Protein AF-A0A7W0SC47-F1 (afdb_monomer_lite)

Radius of gyration: 26.57 Å; chains: 1; bounding box: 47×57×61 Å

Secondary structure (DSSP, 8-state):
-HHHHHHHHHH-SSS---HHHHHHHHHHHHT---S-HHHHHHHHHTS-TT-HHHHHHHHHHHHHHTS-TTSGGGTTPPTTSHHHHHHHHHHTT--HHHHHHHHHHSPPP----------TT----SS-HHHHHHT-HHHHHHHHHHHHTS---HHHHHHHHHHT-

Structure (mmCIF, N/CA/C/O backbone):
data_AF-A0A7W0SC47-F1
#
_entry.id   AF-A0A7W0SC47-F1
#
loop_
_atom_site.group_PDB
_atom_site.id
_atom_site.type_symbol
_atom_site.label_atom_id
_atom_site.label_alt_id
_atom_site.label_comp_id
_atom_site.label_asym_id
_atom_site.label_entity_id
_atom_site.label_seq_id
_atom_site.pdbx_PDB_ins_code
_atom_site.Cartn_x
_atom_site.Cartn_y
_atom_site.Cartn_z
_atom_site.occupancy
_atom_site.B_iso_or_equiv
_atom_site.auth_seq_id
_atom_site.auth_comp_id
_atom_site.auth_asym_id
_atom_site.auth_atom_id
_atom_site.pdbx_PDB_model_num
ATOM 1 N N . MET A 1 1 ? 13.578 9.791 -12.454 1.00 78.75 1 MET A N 1
ATOM 2 C CA . MET A 1 1 ? 13.278 8.414 -11.993 1.00 78.75 1 MET A CA 1
ATOM 3 C C . MET A 1 1 ? 12.062 8.404 -11.084 1.00 78.75 1 MET A C 1
ATOM 5 O O . MET A 1 1 ? 11.110 7.719 -11.421 1.00 78.75 1 MET A O 1
ATOM 9 N N . GLU A 1 2 ? 12.051 9.209 -10.016 1.00 87.19 2 GLU A N 1
ATOM 10 C CA . GLU A 1 2 ? 10.868 9.412 -9.161 1.00 87.19 2 GLU A CA 1
ATOM 11 C C . GLU A 1 2 ? 9.600 9.745 -9.969 1.00 87.19 2 GLU A C 1
ATOM 13 O O . GLU A 1 2 ? 8.575 9.094 -9.791 1.00 87.19 2 GLU A O 1
ATOM 18 N N . ASP A 1 3 ? 9.692 10.652 -10.948 1.00 91.62 3 ASP A N 1
ATOM 19 C CA . ASP A 1 3 ? 8.555 11.001 -11.815 1.00 91.62 3 ASP A CA 1
ATOM 20 C C . ASP A 1 3 ? 7.974 9.792 -12.567 1.00 91.62 3 ASP A C 1
ATOM 22 O O . ASP A 1 3 ? 6.759 9.664 -12.694 1.00 91.62 3 ASP A O 1
ATOM 26 N N . HIS A 1 4 ? 8.818 8.861 -13.024 1.00 92.06 4 HIS A N 1
ATOM 27 C CA . HIS A 1 4 ? 8.373 7.648 -13.724 1.00 92.06 4 HIS A CA 1
ATOM 28 C C . HIS A 1 4 ? 7.652 6.690 -12.777 1.00 92.06 4 HIS A C 1
ATOM 30 O O . HIS A 1 4 ? 6.657 6.086 -13.169 1.00 92.06 4 HIS A O 1
ATOM 36 N N . LEU A 1 5 ? 8.107 6.594 -11.522 1.00 91.56 5 LEU A N 1
ATOM 37 C CA . LEU A 1 5 ? 7.431 5.828 -10.470 1.00 91.56 5 LEU A CA 1
ATOM 38 C C . LEU A 1 5 ? 6.051 6.422 -10.167 1.00 91.56 5 LEU A C 1
ATOM 40 O O . LEU A 1 5 ? 5.052 5.703 -10.148 1.00 91.56 5 LEU A O 1
ATOM 44 N N . LEU A 1 6 ? 5.988 7.741 -9.971 1.00 94.00 6 LEU A N 1
ATOM 45 C CA . LEU A 1 6 ? 4.746 8.450 -9.674 1.00 94.00 6 LEU A CA 1
ATOM 46 C C . LEU A 1 6 ? 3.753 8.366 -10.833 1.00 94.00 6 LEU A C 1
ATOM 48 O O . LEU A 1 6 ? 2.571 8.114 -10.598 1.00 94.00 6 LEU A O 1
ATOM 52 N N . ASN A 1 7 ? 4.217 8.521 -12.073 1.00 94.06 7 ASN A N 1
ATOM 53 C CA . ASN A 1 7 ? 3.382 8.396 -13.265 1.00 94.06 7 ASN A CA 1
ATOM 54 C C . ASN A 1 7 ? 2.871 6.965 -13.448 1.00 94.06 7 ASN A C 1
ATOM 56 O O . ASN A 1 7 ? 1.679 6.776 -13.694 1.00 94.06 7 ASN A O 1
ATOM 60 N N . ALA A 1 8 ? 3.737 5.963 -13.258 1.00 94.12 8 ALA A N 1
ATOM 61 C CA . ALA A 1 8 ? 3.355 4.557 -13.320 1.00 94.12 8 ALA A CA 1
ATOM 62 C C . ALA A 1 8 ? 2.245 4.231 -12.325 1.00 94.12 8 ALA A C 1
ATOM 64 O O . ALA A 1 8 ? 1.221 3.679 -12.719 1.00 94.12 8 ALA A O 1
ATOM 65 N N . LEU A 1 9 ? 2.413 4.621 -11.060 1.00 93.44 9 LEU A N 1
ATOM 66 C CA . LEU A 1 9 ? 1.409 4.396 -10.023 1.00 93.44 9 LEU A CA 1
ATOM 67 C C . LEU A 1 9 ? 0.125 5.189 -10.296 1.00 93.44 9 LEU A C 1
ATOM 69 O O . LEU A 1 9 ? -0.959 4.614 -10.279 1.00 93.44 9 LEU A O 1
ATOM 73 N N . SER A 1 10 ? 0.236 6.474 -10.646 1.00 93.62 10 SER A N 1
ATOM 74 C CA . SER A 1 10 ? -0.924 7.330 -10.948 1.00 93.62 10 SER A CA 1
ATOM 75 C C . SER A 1 10 ? -1.752 6.806 -12.126 1.00 93.62 10 SER A C 1
ATOM 77 O O . SER A 1 10 ? -2.973 6.964 -12.147 1.00 93.62 10 SER A O 1
ATOM 79 N N . GLY A 1 11 ? -1.109 6.143 -13.093 1.00 91.75 11 GLY A N 1
ATOM 80 C CA . GLY A 1 11 ? -1.777 5.481 -14.211 1.00 91.75 11 GLY A CA 1
ATOM 81 C C . GLY A 1 11 ? -2.616 4.261 -13.805 1.00 91.75 11 GLY A C 1
ATOM 82 O O . GLY A 1 11 ? -3.569 3.914 -14.507 1.00 91.75 11 GLY A O 1
ATOM 83 N N . MET A 1 12 ? -2.339 3.632 -12.656 1.00 93.56 12 MET A N 1
ATOM 84 C CA . MET A 1 12 ? -3.039 2.433 -12.171 1.00 93.56 12 MET A CA 1
ATOM 85 C C . MET A 1 12 ? -4.366 2.774 -11.478 1.00 93.56 12 MET A C 1
ATOM 87 O O . MET A 1 12 ? -4.608 2.494 -10.300 1.00 93.56 12 MET A O 1
ATOM 91 N N . THR A 1 13 ? -5.277 3.394 -12.221 1.00 89.81 13 THR A N 1
ATOM 92 C CA . THR A 1 13 ? -6.585 3.828 -11.703 1.00 89.81 13 THR A CA 1
ATOM 93 C C . THR A 1 13 ? -7.559 2.677 -11.449 1.00 89.81 13 THR A C 1
ATOM 95 O O . THR A 1 13 ? -8.444 2.838 -10.613 1.00 89.81 13 THR A O 1
ATOM 98 N N . GLY A 1 14 ? -7.364 1.526 -12.099 1.00 91.06 14 GLY A N 1
ATOM 99 C CA . GLY A 1 14 ? -8.162 0.310 -11.923 1.00 91.06 14 GLY A CA 1
ATOM 100 C C . GLY A 1 14 ? -7.422 -0.783 -11.149 1.00 91.06 14 GLY A C 1
ATOM 101 O O . GLY A 1 14 ? -6.957 -0.563 -10.028 1.00 91.06 14 GLY A O 1
ATOM 102 N N . ALA A 1 15 ? -7.330 -1.968 -11.757 1.00 94.56 15 ALA A N 1
ATOM 103 C CA . ALA A 1 15 ? -6.652 -3.136 -11.196 1.00 94.56 15 ALA A CA 1
ATOM 104 C C . ALA A 1 15 ? -5.128 -2.925 -11.059 1.00 94.56 15 ALA A C 1
ATOM 106 O O . ALA A 1 15 ? -4.562 -2.114 -11.797 1.00 94.56 15 ALA A O 1
ATOM 107 N N . PRO A 1 16 ? -4.452 -3.676 -10.169 1.00 96.75 16 PRO A N 1
ATOM 108 C CA . PRO A 1 16 ? -2.996 -3.736 -10.163 1.00 96.75 16 PRO A CA 1
ATOM 109 C C . PRO A 1 16 ? -2.479 -4.276 -11.502 1.00 96.75 16 PRO A C 1
ATOM 111 O O . PRO A 1 16 ? -3.049 -5.211 -12.070 1.00 96.75 16 PRO A O 1
ATOM 114 N N . THR A 1 17 ? -1.388 -3.697 -11.993 1.00 96.19 17 THR A N 1
ATOM 115 C CA . THR A 1 17 ? -0.720 -4.108 -13.236 1.00 96.19 17 THR A CA 1
ATOM 116 C C . THR A 1 17 ? 0.782 -4.255 -13.008 1.00 96.19 17 THR A C 1
ATOM 118 O O . THR A 1 17 ? 1.290 -3.608 -12.090 1.00 96.19 17 THR A O 1
ATOM 121 N N . PRO A 1 18 ? 1.507 -5.012 -13.853 1.00 96.75 18 PRO A N 1
ATOM 122 C CA . PRO A 1 18 ? 2.933 -5.267 -13.666 1.00 96.75 18 PRO A CA 1
ATOM 123 C C . PRO A 1 18 ? 3.743 -3.983 -13.455 1.00 96.75 18 PRO A C 1
ATOM 125 O O . PRO A 1 18 ? 3.829 -3.128 -14.342 1.00 96.75 18 PRO A O 1
ATOM 128 N N . LEU A 1 19 ? 4.315 -3.835 -12.259 1.00 94.25 19 LEU A N 1
ATOM 129 C CA . LEU A 1 19 ? 4.804 -2.553 -11.758 1.00 94.25 19 LEU A CA 1
ATOM 130 C C . LEU A 1 19 ? 6.052 -2.093 -12.504 1.00 94.25 19 LEU A C 1
ATOM 132 O O . LEU A 1 19 ? 6.074 -0.995 -13.055 1.00 94.25 19 LEU A O 1
ATOM 136 N N . ILE A 1 20 ? 7.061 -2.961 -12.594 1.00 93.06 20 ILE A N 1
ATOM 137 C CA . ILE A 1 20 ? 8.315 -2.655 -13.293 1.00 93.06 20 ILE A CA 1
ATOM 138 C C . ILE A 1 20 ? 8.059 -2.347 -14.771 1.00 93.06 20 ILE A C 1
ATOM 140 O O . ILE A 1 20 ? 8.641 -1.415 -15.320 1.00 93.06 20 ILE A O 1
ATOM 144 N N . ARG A 1 21 ? 7.124 -3.065 -15.404 1.00 93.56 21 ARG A N 1
ATOM 145 C CA . ARG A 1 21 ? 6.737 -2.821 -16.798 1.00 93.56 21 ARG A CA 1
ATOM 146 C C . ARG A 1 21 ? 6.070 -1.460 -16.984 1.00 93.56 21 ARG A C 1
ATOM 148 O O . ARG A 1 21 ? 6.350 -0.786 -17.972 1.00 93.56 21 ARG A O 1
ATOM 155 N N . ALA A 1 22 ? 5.202 -1.054 -16.058 1.00 94.12 22 ALA A N 1
ATOM 156 C CA . ALA A 1 22 ? 4.588 0.268 -16.095 1.00 94.12 22 ALA A CA 1
ATOM 157 C C . ALA A 1 22 ? 5.645 1.373 -15.943 1.00 94.12 22 ALA A C 1
ATOM 159 O O . ALA A 1 22 ? 5.649 2.319 -16.723 1.00 94.12 22 ALA A O 1
ATOM 160 N N . ILE A 1 23 ? 6.587 1.226 -15.006 1.00 93.62 23 ILE A N 1
ATOM 161 C CA . ILE A 1 23 ? 7.681 2.193 -14.807 1.00 93.62 23 ILE A CA 1
ATOM 162 C C . ILE A 1 23 ? 8.555 2.281 -16.067 1.00 93.62 23 ILE A C 1
ATOM 164 O O . ILE A 1 23 ? 8.858 3.384 -16.525 1.00 93.62 23 ILE A O 1
ATOM 168 N N . GLN A 1 24 ? 8.902 1.136 -16.666 1.00 92.94 24 GLN A N 1
ATOM 169 C CA . GLN A 1 24 ? 9.673 1.082 -17.910 1.00 92.94 24 GLN A CA 1
ATOM 170 C C . GLN A 1 24 ? 8.957 1.801 -19.057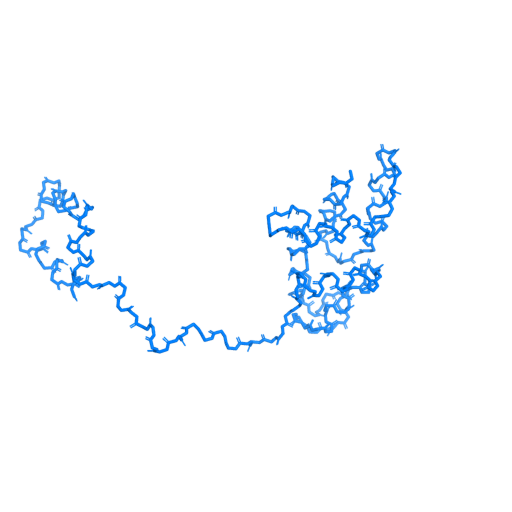 1.00 92.94 24 GLN A C 1
ATOM 172 O O . GLN A 1 24 ? 9.587 2.569 -19.770 1.00 92.94 24 GLN A O 1
ATOM 177 N N . PHE A 1 25 ? 7.641 1.620 -19.198 1.00 93.44 25 PHE A N 1
ATOM 178 C CA . PHE A 1 25 ? 6.857 2.294 -20.235 1.00 93.44 25 PHE A CA 1
ATOM 179 C C . PHE A 1 25 ? 6.960 3.827 -20.153 1.00 93.44 25 PHE A C 1
ATOM 181 O O . PHE A 1 25 ? 7.150 4.488 -21.175 1.00 93.44 25 PHE A O 1
ATOM 188 N N . TYR A 1 26 ? 6.868 4.401 -18.949 1.00 92.31 26 TYR A N 1
ATOM 189 C CA . TYR A 1 26 ? 7.014 5.850 -18.768 1.00 92.31 26 TYR A CA 1
ATOM 190 C C . TYR A 1 26 ? 8.455 6.327 -18.987 1.00 92.31 26 TYR A C 1
ATOM 192 O O . TYR A 1 26 ? 8.652 7.390 -19.576 1.00 92.31 26 TYR A O 1
ATOM 200 N N . ALA A 1 27 ? 9.450 5.533 -18.584 1.00 92.00 27 ALA A N 1
ATOM 201 C CA . ALA A 1 27 ? 10.854 5.844 -18.842 1.00 92.00 27 ALA A CA 1
ATOM 202 C C . ALA A 1 27 ? 11.184 5.830 -20.344 1.00 92.00 27 ALA A C 1
ATOM 204 O O . ALA A 1 27 ? 11.773 6.786 -20.847 1.00 92.00 27 ALA A O 1
ATOM 205 N N . ASP A 1 28 ? 10.722 4.810 -21.074 1.00 92.06 28 ASP A N 1
ATOM 206 C CA . ASP A 1 28 ? 10.894 4.695 -22.526 1.00 92.06 28 ASP A CA 1
ATOM 207 C C . ASP A 1 28 ? 10.264 5.890 -23.254 1.00 92.06 28 ASP A C 1
ATOM 209 O O . ASP A 1 28 ? 10.867 6.458 -24.164 1.00 92.06 28 ASP A O 1
ATOM 213 N N . GLY A 1 29 ? 9.073 6.321 -22.820 1.00 89.75 29 GLY A N 1
ATOM 214 C CA . GLY A 1 29 ? 8.394 7.498 -23.368 1.00 89.75 29 GLY A CA 1
ATOM 215 C C . GLY A 1 29 ? 9.164 8.810 -23.171 1.00 89.75 29 GLY A C 1
ATOM 216 O O . GLY A 1 29 ? 9.022 9.726 -23.980 1.00 89.75 29 GLY A O 1
ATOM 217 N N . ALA A 1 30 ? 9.999 8.894 -22.133 1.00 89.75 30 ALA A N 1
ATOM 218 C CA . ALA A 1 30 ? 10.884 10.027 -21.870 1.00 89.75 30 ALA A CA 1
ATOM 219 C C . ALA A 1 30 ? 12.279 9.882 -22.513 1.00 89.75 30 ALA A C 1
ATOM 221 O O . ALA A 1 30 ? 13.057 10.834 -22.491 1.00 89.75 30 ALA A O 1
ATOM 222 N N . GLY A 1 31 ? 12.598 8.721 -23.099 1.00 89.12 31 GLY A N 1
ATOM 223 C CA . GLY A 1 31 ? 13.934 8.405 -23.612 1.00 89.12 31 GLY A CA 1
ATOM 224 C C . GLY A 1 31 ? 14.963 8.079 -22.522 1.00 89.12 31 GLY A C 1
ATOM 225 O O . GLY A 1 31 ? 16.164 8.103 -22.792 1.00 89.12 31 GLY A O 1
ATOM 226 N N . ASP A 1 32 ? 14.507 7.769 -21.307 1.00 90.00 32 ASP A N 1
ATOM 227 C CA . ASP A 1 32 ? 15.355 7.435 -20.167 1.00 90.00 32 ASP A CA 1
ATOM 228 C C . ASP A 1 32 ? 15.600 5.924 -20.074 1.00 90.00 32 ASP A C 1
ATOM 230 O O . ASP A 1 32 ? 14.727 5.103 -20.342 1.00 90.00 32 ASP A O 1
ATOM 234 N N . THR A 1 33 ? 16.790 5.532 -19.617 1.00 85.31 33 THR A N 1
ATOM 235 C CA . THR A 1 33 ? 17.104 4.129 -19.307 1.00 85.31 33 THR A CA 1
ATOM 236 C C . THR A 1 33 ? 17.105 3.921 -17.801 1.00 85.31 33 THR A C 1
ATOM 238 O O . THR A 1 33 ? 17.916 4.513 -17.085 1.00 85.31 33 THR A O 1
ATOM 241 N N . LEU A 1 34 ? 16.224 3.047 -17.316 1.00 82.62 34 LEU A N 1
ATOM 242 C CA . LEU A 1 34 ? 16.181 2.678 -15.906 1.00 82.62 34 LEU A CA 1
ATOM 243 C C . LEU A 1 34 ? 17.335 1.734 -15.559 1.00 82.62 34 LEU A C 1
ATOM 245 O O . LEU A 1 34 ? 17.573 0.741 -16.246 1.00 82.62 34 LEU A O 1
ATOM 249 N N . ARG A 1 35 ? 18.032 2.024 -14.459 1.00 82.75 35 ARG A N 1
ATOM 250 C CA . ARG A 1 35 ? 18.934 1.074 -13.801 1.00 82.75 35 ARG A CA 1
ATOM 251 C C . ARG A 1 35 ? 18.278 0.620 -12.507 1.00 82.75 35 ARG A C 1
ATOM 253 O O . ARG A 1 35 ? 17.876 1.471 -11.725 1.00 82.75 35 ARG A O 1
ATOM 260 N N . GLU A 1 36 ? 18.173 -0.693 -12.325 1.00 86.75 36 GLU A N 1
ATOM 261 C CA . GLU A 1 36 ? 17.737 -1.332 -11.071 1.00 86.75 36 GLU A CA 1
ATOM 262 C C . GLU A 1 36 ? 16.445 -0.725 -10.474 1.00 86.75 36 GLU A C 1
ATOM 264 O O . GLU A 1 36 ? 16.428 -0.266 -9.332 1.00 86.75 36 GLU A O 1
ATOM 269 N N . PRO A 1 37 ? 15.327 -0.712 -11.230 1.00 86.94 37 PRO A N 1
ATOM 270 C CA . PRO A 1 37 ? 14.085 -0.075 -10.785 1.00 86.94 37 PRO A CA 1
ATOM 271 C C . PRO A 1 37 ? 13.514 -0.680 -9.490 1.00 86.94 37 PRO A C 1
ATOM 273 O O . PRO A 1 37 ? 12.873 0.037 -8.722 1.00 86.94 37 PRO A O 1
ATOM 276 N N . SER A 1 38 ? 13.764 -1.968 -9.217 1.00 89.06 38 SER A N 1
ATOM 277 C CA . SER A 1 38 ? 13.376 -2.605 -7.950 1.00 89.06 38 SER A CA 1
ATOM 278 C C . SER A 1 38 ? 14.105 -1.996 -6.747 1.00 89.06 38 SER A C 1
ATOM 280 O O . SER A 1 38 ? 13.469 -1.716 -5.733 1.00 89.06 38 SER A O 1
ATOM 282 N N . ASP A 1 39 ? 15.410 -1.734 -6.853 1.00 90.75 39 ASP A N 1
ATOM 283 C CA . ASP A 1 39 ? 16.210 -1.203 -5.741 1.00 90.75 39 ASP A CA 1
ATOM 284 C C . ASP A 1 39 ? 15.850 0.251 -5.428 1.00 90.75 39 ASP A C 1
ATOM 286 O O . ASP A 1 39 ? 15.769 0.649 -4.262 1.00 90.75 39 ASP A O 1
ATOM 290 N N . GLU A 1 40 ? 15.570 1.039 -6.468 1.00 90.75 40 GLU A N 1
ATOM 291 C CA . GLU A 1 40 ? 15.026 2.388 -6.321 1.00 90.75 40 GLU A CA 1
ATOM 292 C C . GLU A 1 40 ? 13.710 2.371 -5.543 1.00 90.75 40 GLU A C 1
ATOM 294 O O . GLU A 1 40 ? 13.526 3.108 -4.571 1.00 90.75 40 GLU A O 1
ATOM 299 N N . LEU A 1 41 ? 12.796 1.493 -5.953 1.00 92.25 41 LEU A N 1
ATOM 300 C CA . LEU A 1 41 ? 11.488 1.376 -5.338 1.00 92.25 41 LEU A CA 1
ATOM 301 C C . LEU A 1 41 ? 11.594 0.905 -3.880 1.00 92.25 41 LEU A C 1
ATOM 303 O O . LEU A 1 41 ? 10.934 1.477 -3.013 1.00 92.25 41 LEU A O 1
ATOM 307 N N . CYS A 1 42 ? 12.471 -0.057 -3.577 1.00 93.94 42 CYS A N 1
ATOM 308 C CA . CYS A 1 42 ? 12.789 -0.464 -2.204 1.00 93.94 42 CYS A CA 1
ATOM 309 C C . CYS A 1 42 ? 13.253 0.718 -1.340 1.00 93.94 42 CYS A C 1
ATOM 311 O O . CYS A 1 42 ? 12.863 0.819 -0.170 1.00 93.94 42 CYS A O 1
ATOM 313 N N . ARG A 1 43 ? 14.050 1.634 -1.908 1.00 94.12 43 ARG A N 1
ATOM 314 C CA . ARG A 1 43 ? 14.527 2.830 -1.202 1.00 94.12 43 ARG A CA 1
ATOM 315 C C . ARG A 1 43 ? 13.387 3.778 -0.851 1.00 94.12 43 ARG A C 1
ATOM 317 O O . ARG A 1 43 ? 13.338 4.245 0.281 1.00 94.12 43 ARG A O 1
ATOM 324 N N . HIS A 1 44 ? 12.460 4.010 -1.780 1.00 94.94 44 HIS A N 1
ATOM 325 C CA . HIS A 1 44 ? 11.264 4.815 -1.521 1.00 94.94 44 HIS A CA 1
ATOM 326 C C . HIS A 1 44 ? 10.317 4.147 -0.516 1.00 94.94 44 HIS A C 1
ATOM 328 O O . HIS A 1 44 ? 9.830 4.801 0.401 1.00 94.94 44 HIS A O 1
ATOM 334 N N . ILE A 1 45 ? 10.088 2.834 -0.626 1.00 94.31 45 ILE A N 1
ATOM 335 C CA . ILE A 1 45 ? 9.238 2.077 0.311 1.00 94.31 45 ILE A CA 1
ATOM 336 C C . ILE A 1 45 ? 9.760 2.192 1.749 1.00 94.31 45 ILE A C 1
ATOM 338 O O . ILE A 1 45 ? 8.972 2.391 2.677 1.00 94.31 45 ILE A O 1
ATOM 342 N N . SER A 1 46 ? 11.080 2.089 1.909 1.00 93.12 46 SER A N 1
ATOM 343 C CA . SER A 1 46 ? 11.771 2.155 3.203 1.00 93.12 46 SER A CA 1
ATOM 344 C C . SER A 1 46 ? 12.053 3.588 3.668 1.00 93.12 46 SER A C 1
ATOM 346 O O . SER A 1 46 ? 12.585 3.795 4.760 1.00 93.12 46 SER A O 1
ATOM 348 N N . ALA A 1 47 ? 11.732 4.592 2.848 1.00 91.94 47 ALA A N 1
ATOM 349 C CA . ALA A 1 47 ? 11.851 5.987 3.231 1.00 91.94 47 ALA A CA 1
ATOM 350 C C . ALA A 1 47 ? 10.786 6.364 4.278 1.00 91.94 47 ALA A C 1
ATOM 352 O O . ALA A 1 47 ? 9.873 5.604 4.612 1.00 91.94 47 ALA A O 1
ATOM 353 N N . GLY A 1 48 ? 10.901 7.576 4.824 1.00 84.75 48 GLY A N 1
ATOM 354 C CA . GLY A 1 48 ? 9.943 8.087 5.802 1.00 84.75 48 GLY A CA 1
ATOM 355 C C . GLY A 1 48 ? 8.507 8.141 5.264 1.00 84.75 48 GLY A C 1
ATOM 356 O O . GLY A 1 48 ? 8.260 8.185 4.061 1.00 84.75 48 GLY A O 1
ATOM 357 N N . SER A 1 49 ? 7.532 8.226 6.171 1.00 84.25 49 SER A N 1
ATOM 358 C CA . SER A 1 49 ? 6.096 8.241 5.839 1.00 84.25 49 SER A CA 1
ATOM 359 C C . SER A 1 49 ? 5.651 9.369 4.897 1.00 84.25 49 SER A C 1
ATOM 361 O O . SER A 1 49 ? 4.567 9.282 4.322 1.00 84.25 49 SER A O 1
ATOM 363 N N . ASN A 1 50 ? 6.475 10.407 4.732 1.00 91.62 50 ASN A N 1
ATOM 364 C CA . ASN A 1 50 ? 6.219 11.546 3.854 1.00 91.62 50 ASN A CA 1
ATOM 365 C C . ASN A 1 50 ? 6.743 11.373 2.420 1.00 91.62 50 ASN A C 1
ATOM 367 O O . ASN A 1 50 ? 6.470 12.246 1.598 1.00 91.62 50 ASN A O 1
ATOM 371 N N . ASP A 1 51 ? 7.454 10.285 2.111 1.00 95.88 51 ASP A N 1
ATOM 372 C CA . ASP A 1 51 ? 7.914 10.003 0.750 1.00 95.88 51 ASP A CA 1
ATOM 373 C C . ASP A 1 51 ? 6.718 9.892 -0.225 1.00 95.88 51 ASP A C 1
ATOM 375 O O . ASP A 1 51 ? 5.737 9.197 0.075 1.00 95.88 51 ASP A O 1
ATOM 379 N N . PRO A 1 52 ? 6.742 10.602 -1.367 1.00 95.38 52 PRO A N 1
ATOM 380 C CA . PRO A 1 52 ? 5.592 10.685 -2.262 1.00 95.38 52 PRO A CA 1
ATOM 381 C C . PRO A 1 52 ? 5.271 9.351 -2.945 1.00 95.38 52 PRO A C 1
ATOM 383 O O . PRO A 1 52 ? 4.093 8.997 -3.045 1.00 95.38 52 PRO A O 1
ATOM 386 N N . VAL A 1 53 ? 6.287 8.581 -3.351 1.00 95.50 53 VAL A N 1
ATOM 387 C CA . VAL A 1 53 ? 6.113 7.261 -3.975 1.00 95.50 53 VAL A CA 1
ATOM 388 C C . VAL A 1 53 ? 5.532 6.287 -2.954 1.00 95.50 53 VAL A C 1
ATOM 390 O O . VAL A 1 53 ? 4.536 5.618 -3.237 1.00 95.50 53 VAL A O 1
ATOM 393 N N . ARG A 1 54 ? 6.076 6.269 -1.731 1.00 95.50 54 ARG A N 1
ATOM 394 C CA . ARG A 1 54 ? 5.564 5.447 -0.626 1.00 95.50 54 ARG A CA 1
ATOM 395 C C . ARG A 1 54 ? 4.105 5.760 -0.316 1.00 95.50 54 ARG A C 1
ATOM 397 O O . ARG A 1 54 ? 3.300 4.843 -0.153 1.00 95.50 54 ARG A O 1
ATOM 404 N N . LYS A 1 55 ? 3.750 7.045 -0.215 1.00 95.44 55 LYS A N 1
ATOM 405 C CA . LYS A 1 55 ? 2.374 7.482 0.065 1.00 95.44 55 LYS A CA 1
ATOM 406 C C . LYS A 1 55 ? 1.412 7.022 -1.017 1.00 95.44 55 LYS A C 1
ATOM 408 O O . LYS A 1 55 ? 0.361 6.475 -0.694 1.00 95.44 55 LYS A O 1
ATOM 413 N N . LEU A 1 56 ? 1.777 7.223 -2.280 1.00 95.75 56 LEU A N 1
ATOM 414 C CA . LEU A 1 56 ? 0.937 6.829 -3.401 1.00 95.75 56 LEU A CA 1
ATOM 415 C C . LEU A 1 56 ? 0.754 5.307 -3.439 1.00 95.75 56 LEU A C 1
ATOM 417 O O . LEU A 1 56 ? -0.372 4.825 -3.546 1.00 95.75 56 LEU A O 1
ATOM 421 N N . LEU A 1 57 ? 1.833 4.547 -3.245 1.00 95.31 57 LEU A N 1
ATOM 422 C CA . LEU A 1 57 ? 1.783 3.089 -3.179 1.00 95.31 57 LEU A CA 1
ATOM 423 C C . LEU A 1 57 ? 0.904 2.595 -2.024 1.00 95.31 57 LEU A C 1
ATOM 425 O O . LEU A 1 57 ? 0.060 1.725 -2.224 1.00 95.31 57 LEU A O 1
ATOM 429 N N . HIS A 1 58 ? 1.031 3.197 -0.839 1.00 94.81 58 HIS A N 1
ATOM 430 C CA . HIS A 1 58 ? 0.168 2.908 0.306 1.00 94.81 58 HIS A CA 1
ATOM 431 C C . HIS A 1 58 ? -1.313 3.161 -0.014 1.00 94.81 58 HIS A C 1
ATOM 433 O O . HIS A 1 58 ? -2.171 2.348 0.329 1.00 94.81 58 HIS A O 1
ATOM 439 N N . THR A 1 59 ? -1.630 4.266 -0.695 1.00 94.69 59 THR A N 1
ATOM 440 C CA . THR A 1 59 ? -2.998 4.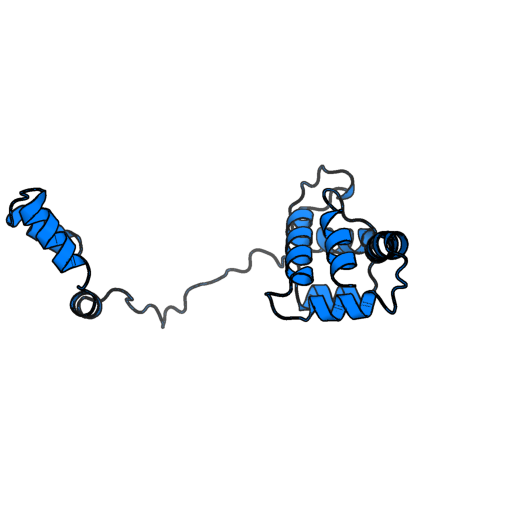570 -1.136 1.00 94.69 59 THR A CA 1
ATOM 441 C C . THR A 1 59 ? -3.528 3.525 -2.118 1.00 94.69 59 THR A C 1
ATOM 443 O O . THR A 1 59 ? -4.654 3.060 -1.945 1.00 94.69 59 THR A O 1
ATOM 446 N N . HIS A 1 60 ? -2.735 3.121 -3.114 1.00 96.62 60 HIS A N 1
ATOM 447 C CA . HIS A 1 60 ? -3.145 2.093 -4.073 1.00 96.62 60 HIS A CA 1
ATOM 448 C C . HIS A 1 60 ? -3.365 0.735 -3.408 1.00 96.62 60 HIS A C 1
ATOM 450 O O . HIS A 1 60 ? -4.414 0.132 -3.621 1.00 96.62 60 HIS A O 1
ATOM 456 N N . LEU A 1 61 ? -2.429 0.288 -2.566 1.00 96.12 61 LEU A N 1
ATOM 457 C CA . LEU A 1 61 ? -2.550 -0.968 -1.823 1.00 96.12 61 LEU A CA 1
ATOM 458 C C . LEU A 1 61 ? -3.812 -0.975 -0.959 1.00 96.12 61 LEU A C 1
ATOM 460 O O . LEU A 1 61 ? -4.610 -1.900 -1.069 1.00 96.12 61 LEU A O 1
ATOM 464 N N . GLY A 1 62 ? -4.048 0.094 -0.192 1.00 94.62 62 GLY A N 1
ATOM 465 C CA . GLY A 1 62 ? -5.258 0.224 0.616 1.00 94.62 62 GLY A CA 1
ATOM 466 C C . GLY A 1 62 ? -6.537 0.193 -0.223 1.00 94.62 62 GLY A C 1
ATOM 467 O O . GLY A 1 62 ? -7.491 -0.486 0.141 1.00 94.62 62 GLY A O 1
ATOM 468 N N . ARG A 1 63 ? -6.565 0.872 -1.376 1.00 95.31 63 ARG A N 1
ATOM 469 C CA . ARG A 1 63 ? -7.730 0.831 -2.271 1.00 95.31 63 ARG A CA 1
ATOM 470 C C . ARG A 1 63 ? -7.972 -0.577 -2.813 1.00 95.31 63 ARG A C 1
ATOM 472 O O . ARG A 1 63 ? -9.097 -1.057 -2.756 1.00 95.31 63 ARG A O 1
ATOM 479 N N . TRP A 1 64 ? -6.932 -1.228 -3.330 1.00 97.19 64 TRP A N 1
ATOM 480 C CA . TRP A 1 64 ? -7.045 -2.564 -3.911 1.00 97.19 64 TRP A CA 1
ATOM 481 C C . TRP A 1 64 ? -7.420 -3.617 -2.877 1.00 97.19 64 TRP A C 1
ATOM 483 O O . TRP A 1 64 ? -8.201 -4.512 -3.186 1.00 97.19 64 TRP A O 1
ATOM 493 N N . ASP A 1 65 ? -6.908 -3.514 -1.652 1.00 95.88 65 ASP A N 1
ATOM 494 C CA . ASP A 1 65 ? -7.278 -4.446 -0.595 1.00 95.88 65 ASP A CA 1
ATOM 495 C C . ASP A 1 65 ? -8.776 -4.417 -0.315 1.00 95.88 65 ASP A C 1
ATOM 497 O O . ASP A 1 65 ? -9.397 -5.470 -0.193 1.00 95.88 65 ASP A O 1
ATOM 501 N N . TRP A 1 66 ? -9.362 -3.223 -0.265 1.00 94.56 66 TRP A N 1
ATOM 502 C CA . TRP A 1 66 ? -10.777 -3.016 0.039 1.00 94.56 66 TRP A CA 1
ATOM 503 C C . TRP A 1 66 ? -11.713 -3.135 -1.169 1.00 94.56 66 TRP A C 1
ATOM 505 O O . TRP A 1 66 ? -12.920 -2.939 -1.029 1.00 94.56 66 TRP A O 1
ATOM 515 N N . GLU A 1 67 ? -11.187 -3.470 -2.346 1.00 95.94 67 GLU A N 1
ATOM 516 C CA . GLU A 1 67 ? -11.997 -3.686 -3.541 1.00 95.94 67 GLU A CA 1
ATOM 517 C C . GLU A 1 67 ? -12.938 -4.890 -3.357 1.00 95.94 67 GLU A C 1
ATOM 519 O O . GLU A 1 67 ? -12.551 -5.931 -2.804 1.00 95.94 67 GLU A O 1
ATOM 524 N N . ALA A 1 68 ? -14.172 -4.753 -3.853 1.00 94.94 68 ALA A N 1
ATOM 525 C CA . ALA A 1 68 ? -15.190 -5.791 -3.749 1.00 94.94 68 ALA A CA 1
ATOM 526 C C . ALA A 1 68 ? -14.749 -7.090 -4.447 1.00 94.94 68 ALA A C 1
ATOM 528 O O . ALA A 1 68 ? -14.236 -7.072 -5.565 1.00 94.94 68 ALA A O 1
ATOM 529 N N . ASP A 1 69 ? -15.020 -8.226 -3.810 1.00 93.81 69 ASP A N 1
ATOM 530 C CA . ASP A 1 69 ? -14.745 -9.587 -4.302 1.00 93.81 69 ASP A CA 1
ATOM 531 C C . ASP A 1 69 ? -15.424 -9.930 -5.645 1.00 93.81 69 ASP A C 1
ATOM 533 O O . ASP A 1 69 ? -14.998 -10.835 -6.362 1.00 93.81 69 ASP A O 1
ATOM 537 N N . THR A 1 70 ? -16.460 -9.180 -6.017 1.00 94.56 70 THR A N 1
ATOM 538 C CA . THR A 1 70 ? -17.143 -9.282 -7.314 1.00 94.56 70 THR A CA 1
ATOM 539 C C . THR A 1 70 ? -16.341 -8.697 -8.481 1.00 94.56 70 THR A C 1
ATOM 541 O O . THR A 1 70 ? -16.648 -8.985 -9.641 1.00 94.56 70 THR A O 1
ATOM 544 N N . VAL A 1 71 ? -15.309 -7.886 -8.223 1.00 96.25 71 VAL A N 1
ATOM 545 C CA . VAL A 1 71 ? -14.510 -7.255 -9.281 1.00 96.25 71 VAL A CA 1
ATOM 546 C C . VAL A 1 71 ? -13.602 -8.300 -9.950 1.00 96.25 71 VAL A C 1
ATOM 548 O O . VAL A 1 71 ? -12.863 -8.986 -9.250 1.00 96.25 71 VAL A O 1
ATOM 551 N N . PRO A 1 72 ? -13.546 -8.420 -11.293 1.00 96.50 72 PRO A N 1
ATOM 552 C CA . PRO A 1 72 ? -12.917 -9.570 -11.959 1.00 96.50 72 PRO A CA 1
ATOM 553 C C . PRO A 1 72 ? -11.462 -9.887 -11.571 1.00 96.50 72 PRO A C 1
ATOM 555 O O . PRO A 1 72 ? -11.090 -11.056 -11.472 1.00 96.50 72 PRO A O 1
ATOM 558 N N . TRP A 1 73 ? -10.618 -8.873 -11.338 1.00 96.56 73 TRP A N 1
ATOM 559 C CA . TRP A 1 73 ? -9.195 -9.090 -11.029 1.00 96.56 73 TRP A CA 1
ATOM 560 C C . TRP A 1 73 ? -8.971 -9.734 -9.652 1.00 96.56 73 TRP A C 1
ATOM 562 O O . TRP A 1 73 ? -7.955 -10.409 -9.443 1.00 96.56 73 TRP A O 1
ATOM 572 N N . THR A 1 74 ? -9.930 -9.548 -8.741 1.00 96.44 74 THR A N 1
ATOM 573 C CA . THR A 1 74 ? -9.890 -10.039 -7.358 1.00 96.44 74 THR A CA 1
ATOM 574 C C . THR A 1 74 ? -9.965 -11.556 -7.275 1.00 96.44 74 THR A C 1
ATOM 576 O O . THR A 1 74 ? -9.500 -12.140 -6.295 1.00 96.44 74 THR A O 1
ATOM 579 N N . GLN A 1 75 ? -10.546 -12.184 -8.303 1.00 95.69 75 GLN A N 1
ATOM 580 C CA . GLN A 1 75 ? -10.818 -13.618 -8.373 1.00 95.69 75 GLN A CA 1
ATOM 581 C C . GLN A 1 75 ? -11.555 -14.150 -7.132 1.00 95.69 75 GLN A C 1
ATOM 583 O O . GLN A 1 75 ? -11.313 -15.275 -6.705 1.00 95.69 75 GLN A O 1
ATOM 588 N N . GLY A 1 76 ? -12.438 -13.336 -6.543 1.00 94.94 76 GLY A N 1
ATOM 589 C CA . GLY A 1 76 ? -13.252 -13.731 -5.393 1.00 94.94 76 GLY A CA 1
ATOM 590 C C . GLY A 1 76 ? -12.502 -13.812 -4.064 1.00 94.94 76 GLY A C 1
ATOM 591 O O . GLY A 1 76 ? -13.066 -14.301 -3.092 1.00 94.94 76 GLY A O 1
ATOM 592 N N . THR A 1 77 ? -11.247 -13.353 -3.986 1.00 95.62 77 THR A N 1
ATOM 593 C CA . THR A 1 77 ? -10.575 -13.231 -2.681 1.00 95.62 77 THR A CA 1
ATOM 594 C C . THR A 1 77 ? -11.281 -12.170 -1.839 1.00 95.62 77 THR A C 1
ATOM 596 O O . THR A 1 77 ? -11.676 -11.124 -2.364 1.00 95.62 77 THR A O 1
ATOM 599 N N . GLU A 1 78 ? -11.455 -12.446 -0.547 1.00 93.56 78 GLU A N 1
ATOM 600 C CA . GLU A 1 78 ? -12.159 -11.557 0.378 1.00 93.56 78 GLU A CA 1
ATOM 601 C C . GLU A 1 78 ? -11.388 -10.242 0.556 1.00 93.56 78 GLU A C 1
ATOM 603 O O . GLU A 1 78 ? -10.151 -10.218 0.589 1.00 93.56 78 GLU A O 1
ATOM 608 N N . ALA A 1 79 ? -12.128 -9.136 0.653 1.00 93.56 79 ALA A N 1
ATOM 609 C CA . ALA A 1 79 ? -11.551 -7.815 0.846 1.00 93.56 79 ALA A CA 1
ATOM 610 C C . ALA A 1 79 ? -10.708 -7.757 2.129 1.00 93.56 79 ALA A C 1
ATOM 612 O O . ALA A 1 79 ? -11.077 -8.296 3.169 1.00 93.56 79 ALA A O 1
ATOM 613 N N . ASN A 1 80 ? -9.588 -7.043 2.050 1.00 91.56 80 ASN A N 1
ATOM 614 C CA . ASN A 1 80 ? -8.718 -6.724 3.172 1.00 91.56 80 ASN A CA 1
ATOM 615 C C . ASN A 1 80 ? -8.148 -7.966 3.889 1.00 91.56 80 ASN A C 1
ATOM 617 O O . ASN A 1 80 ? -8.100 -8.022 5.112 1.00 91.56 80 ASN A O 1
ATOM 621 N N . THR A 1 81 ? -7.698 -8.965 3.124 1.00 92.44 81 THR A N 1
ATOM 622 C CA . THR A 1 81 ? -7.080 -10.206 3.629 1.00 92.44 81 THR A CA 1
ATOM 623 C C . THR A 1 81 ? -5.637 -10.388 3.146 1.00 92.44 81 THR A C 1
ATOM 625 O O . THR A 1 81 ? -5.191 -9.762 2.181 1.00 92.44 81 THR A O 1
ATOM 628 N N . LEU A 1 82 ? -4.890 -11.300 3.782 1.00 93.19 82 LEU A N 1
ATOM 629 C CA . LEU A 1 82 ? -3.555 -11.702 3.310 1.00 93.19 82 LEU A CA 1
ATOM 630 C C . LEU A 1 82 ? -3.605 -12.347 1.917 1.00 93.19 82 LEU A C 1
ATOM 632 O O . LEU A 1 82 ? -2.706 -12.138 1.105 1.00 93.19 82 LEU A O 1
ATOM 636 N N . GLU A 1 83 ? -4.670 -13.092 1.619 1.00 94.31 83 GLU A N 1
ATOM 637 C CA . GLU A 1 83 ? -4.898 -13.708 0.308 1.00 94.31 83 GLU A CA 1
ATOM 638 C C . GLU A 1 83 ? -5.111 -12.643 -0.774 1.00 94.31 83 GLU A C 1
ATOM 640 O O . GLU A 1 83 ? -4.480 -12.699 -1.834 1.00 94.31 83 GLU A O 1
ATOM 645 N N . ARG A 1 84 ? -5.912 -11.610 -0.475 1.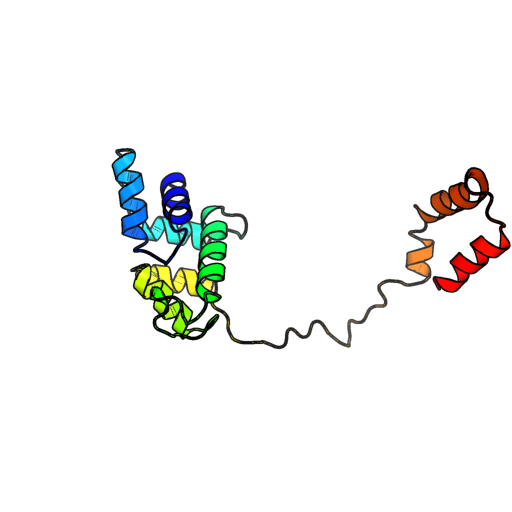00 95.94 84 ARG A N 1
ATOM 646 C CA . ARG A 1 84 ? -6.055 -10.415 -1.319 1.00 95.94 84 ARG A CA 1
ATOM 647 C C . ARG A 1 84 ? -4.706 -9.738 -1.554 1.00 95.94 84 ARG A C 1
ATOM 649 O O . ARG A 1 84 ? -4.387 -9.428 -2.705 1.00 95.94 84 ARG A O 1
ATOM 656 N N . ARG A 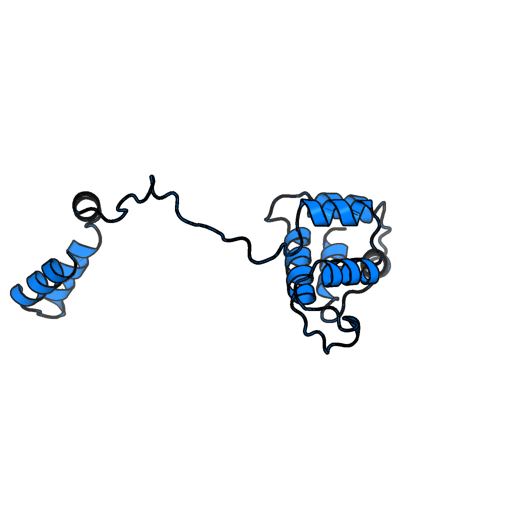1 85 ? -3.882 -9.555 -0.516 1.00 96.00 85 ARG A N 1
ATOM 657 C CA . ARG A 1 85 ? -2.568 -8.918 -0.687 1.00 96.00 85 ARG A CA 1
ATOM 658 C C . ARG A 1 85 ? -1.615 -9.762 -1.535 1.00 96.00 85 ARG A C 1
ATOM 660 O O . ARG A 1 85 ? -0.963 -9.234 -2.435 1.00 96.00 85 ARG A O 1
ATOM 667 N N . ALA A 1 86 ? -1.590 -11.077 -1.328 1.00 95.62 86 ALA A N 1
ATOM 668 C CA . ALA A 1 86 ? -0.812 -11.992 -2.156 1.00 95.62 86 ALA A CA 1
ATOM 669 C C . ALA A 1 86 ? -1.234 -11.924 -3.633 1.00 95.62 86 ALA A C 1
ATOM 671 O O . ALA A 1 86 ? -0.372 -11.938 -4.516 1.00 95.62 86 ALA A O 1
ATOM 672 N N . ARG A 1 87 ? -2.541 -11.792 -3.908 1.00 96.88 87 ARG A N 1
ATOM 673 C CA . ARG A 1 87 ? -3.071 -11.607 -5.265 1.00 96.88 87 ARG A CA 1
ATOM 674 C C . ARG A 1 87 ? -2.614 -10.291 -5.894 1.00 96.88 87 ARG A C 1
ATOM 676 O O . ARG A 1 87 ? -2.228 -10.284 -7.061 1.00 96.88 87 ARG A O 1
ATOM 683 N N . ILE A 1 88 ? -2.621 -9.197 -5.135 1.00 97.62 88 ILE A N 1
ATOM 684 C CA . ILE A 1 88 ? -2.102 -7.904 -5.600 1.00 97.62 88 ILE A CA 1
ATOM 685 C C . ILE A 1 88 ? -0.628 -8.040 -5.990 1.00 97.62 88 ILE A C 1
ATOM 687 O O . ILE A 1 88 ? -0.258 -7.660 -7.095 1.00 97.62 88 ILE A O 1
ATOM 691 N N . TYR A 1 89 ? 0.204 -8.653 -5.144 1.00 97.12 89 TYR A N 1
ATOM 692 C CA . TYR A 1 89 ? 1.625 -8.851 -5.448 1.00 97.12 89 TYR A CA 1
ATOM 693 C C . TYR A 1 89 ? 1.863 -9.703 -6.701 1.00 97.12 89 TYR A C 1
ATOM 695 O O . TYR A 1 89 ? 2.776 -9.407 -7.466 1.00 97.12 89 TYR A O 1
ATOM 703 N N . GLN A 1 90 ? 1.031 -10.720 -6.950 1.00 97.38 90 GLN A N 1
ATOM 704 C CA . GLN A 1 90 ? 1.092 -11.493 -8.197 1.00 97.38 90 GLN A CA 1
ATOM 705 C C . GLN A 1 90 ? 0.810 -10.619 -9.425 1.00 97.38 90 GLN A C 1
ATOM 707 O O . GLN A 1 90 ? 1.520 -10.720 -10.417 1.00 97.38 90 GLN A O 1
ATOM 712 N N . LEU A 1 91 ? -0.213 -9.761 -9.364 1.00 97.75 91 LEU A N 1
ATOM 713 C CA . LEU A 1 91 ? -0.591 -8.877 -10.473 1.00 97.75 91 LEU A CA 1
ATOM 714 C C . LEU A 1 91 ? 0.410 -7.741 -10.708 1.00 97.75 91 LEU A C 1
ATOM 716 O O . LEU A 1 91 ? 0.588 -7.303 -11.842 1.00 97.75 91 LEU A O 1
ATOM 720 N N . LEU A 1 92 ? 1.061 -7.268 -9.644 1.00 97.12 92 LEU A N 1
ATOM 721 C CA . LEU A 1 92 ? 2.157 -6.309 -9.745 1.00 97.12 92 LEU A CA 1
ATOM 722 C C . LEU A 1 92 ? 3.449 -6.944 -10.285 1.00 97.12 92 LEU A C 1
ATOM 724 O O . LEU A 1 92 ? 4.365 -6.197 -10.622 1.00 97.12 92 LEU A O 1
ATOM 728 N N . GLU A 1 93 ? 3.522 -8.278 -10.378 1.00 96.75 93 GLU A N 1
ATOM 729 C CA . GLU A 1 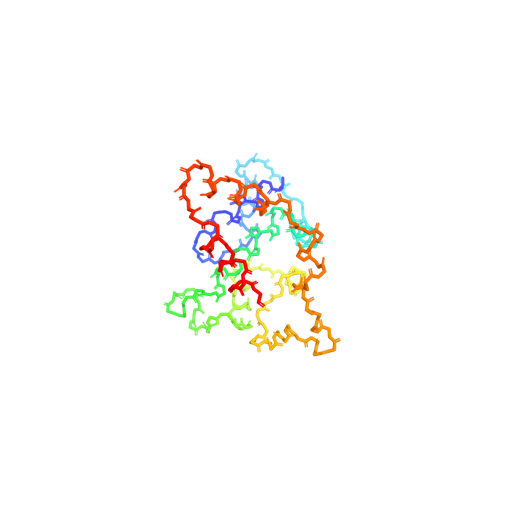93 ? 4.701 -9.039 -10.822 1.00 96.75 93 GLU A CA 1
ATOM 730 C C . GLU A 1 93 ? 5.984 -8.636 -10.069 1.00 96.75 93 GLU A C 1
ATOM 732 O O . GLU A 1 93 ? 7.055 -8.495 -10.658 1.00 96.75 93 GLU A O 1
ATOM 737 N N . ILE A 1 94 ? 5.872 -8.408 -8.755 1.00 94.44 94 ILE A N 1
ATOM 738 C CA . ILE A 1 94 ? 7.015 -8.016 -7.920 1.00 94.44 94 ILE A CA 1
ATOM 739 C C . ILE A 1 94 ? 7.838 -9.227 -7.481 1.00 94.44 94 ILE A C 1
ATOM 741 O O . ILE A 1 94 ? 7.301 -10.308 -7.234 1.00 94.44 94 ILE A O 1
ATOM 745 N N . ASP A 1 95 ? 9.143 -9.012 -7.341 1.00 93.19 95 ASP A N 1
ATOM 746 C CA . ASP A 1 95 ? 10.071 -9.988 -6.777 1.00 93.19 95 ASP A CA 1
ATOM 747 C C . ASP A 1 95 ? 9.945 -10.108 -5.243 1.00 93.19 95 ASP A C 1
ATOM 749 O O . ASP A 1 95 ? 9.263 -9.323 -4.570 1.00 93.19 95 ASP A O 1
ATOM 753 N N . ASP A 1 96 ? 10.608 -11.121 -4.678 1.00 92.88 96 ASP A N 1
ATOM 754 C CA . ASP A 1 96 ? 10.584 -11.395 -3.237 1.00 92.88 96 ASP A CA 1
ATOM 755 C C . ASP A 1 96 ? 11.208 -10.266 -2.404 1.00 92.88 96 ASP A C 1
ATOM 757 O O . ASP A 1 96 ? 10.792 -10.033 -1.266 1.00 92.88 96 ASP A O 1
ATOM 761 N N . THR A 1 97 ? 12.179 -9.538 -2.962 1.00 92.94 97 THR A N 1
ATOM 762 C CA . THR A 1 97 ? 12.836 -8.410 -2.290 1.00 92.94 97 THR A CA 1
ATOM 763 C C . THR A 1 97 ? 11.841 -7.271 -2.081 1.00 92.94 97 THR A C 1
ATOM 765 O O . THR A 1 97 ? 11.673 -6.792 -0.957 1.00 92.94 97 THR A O 1
ATOM 768 N N . LEU A 1 98 ? 11.124 -6.882 -3.137 1.00 93.81 98 LEU A N 1
ATOM 769 C CA . LEU A 1 98 ? 10.078 -5.866 -3.081 1.00 93.81 98 LEU A CA 1
ATOM 770 C C . LEU A 1 98 ? 8.908 -6.299 -2.206 1.00 93.81 98 LEU A C 1
ATOM 772 O O . LEU A 1 98 ? 8.406 -5.496 -1.420 1.00 93.81 98 LEU A O 1
ATOM 776 N N . ARG A 1 99 ? 8.489 -7.567 -2.301 1.00 94.81 99 ARG A N 1
ATOM 777 C CA . ARG A 1 99 ? 7.445 -8.118 -1.430 1.00 94.81 99 ARG A CA 1
ATOM 778 C C . ARG A 1 99 ? 7.822 -7.957 0.041 1.00 94.81 99 ARG A C 1
ATOM 780 O O . ARG A 1 99 ? 7.023 -7.444 0.816 1.00 94.81 99 ARG A O 1
ATOM 787 N N . LYS A 1 100 ? 9.047 -8.335 0.414 1.00 94.12 100 LYS A N 1
ATOM 788 C CA . LYS A 1 100 ? 9.538 -8.199 1.787 1.00 94.12 100 LYS A CA 1
ATOM 789 C C . LYS A 1 100 ? 9.573 -6.737 2.238 1.00 94.12 100 LYS A C 1
ATOM 791 O O . LYS A 1 100 ? 9.086 -6.430 3.321 1.00 94.12 100 LYS A O 1
ATOM 796 N N . ALA A 1 101 ? 10.080 -5.833 1.397 1.00 94.69 101 ALA A N 1
ATOM 797 C CA . ALA A 1 101 ? 10.104 -4.404 1.705 1.00 94.69 101 ALA A CA 1
ATOM 798 C C . ALA A 1 101 ? 8.689 -3.842 1.938 1.00 94.69 101 ALA A C 1
ATOM 800 O O . ALA A 1 101 ? 8.483 -3.046 2.858 1.00 94.69 101 ALA A O 1
ATOM 801 N N . LEU A 1 102 ? 7.711 -4.268 1.132 1.00 94.94 102 LEU A N 1
ATOM 802 C CA . LEU A 1 102 ? 6.307 -3.890 1.287 1.00 94.94 102 LEU A CA 1
ATOM 803 C C . LEU A 1 102 ? 5.693 -4.445 2.568 1.00 94.94 102 LEU A C 1
ATOM 805 O O . LEU A 1 102 ? 5.058 -3.689 3.293 1.00 94.94 102 LEU A O 1
ATOM 809 N N . ASP A 1 103 ? 5.901 -5.722 2.871 1.00 93.88 103 ASP A N 1
ATOM 810 C CA . ASP A 1 103 ? 5.342 -6.342 4.072 1.00 93.88 103 ASP A CA 1
ATOM 811 C C . ASP A 1 103 ? 5.921 -5.729 5.359 1.00 93.88 103 ASP A C 1
ATOM 813 O O . ASP A 1 103 ? 5.204 -5.583 6.348 1.00 93.88 103 ASP A O 1
ATOM 817 N N . GLU A 1 104 ? 7.190 -5.310 5.339 1.00 93.44 104 GLU A N 1
ATOM 818 C CA . GLU A 1 104 ? 7.849 -4.638 6.465 1.00 93.44 104 GLU A CA 1
ATOM 819 C C . GLU A 1 104 ? 7.380 -3.185 6.653 1.00 93.44 104 GLU A C 1
ATOM 821 O O . GLU A 1 104 ? 7.145 -2.752 7.782 1.00 93.44 104 GLU A O 1
ATOM 826 N N . ASN A 1 105 ? 7.234 -2.416 5.567 1.00 94.31 105 ASN A N 1
ATOM 827 C CA . ASN A 1 105 ? 6.996 -0.967 5.647 1.00 94.31 105 ASN A CA 1
ATOM 828 C C . ASN A 1 105 ? 5.531 -0.552 5.438 1.00 94.31 105 ASN A C 1
ATOM 830 O O . ASN A 1 105 ? 5.139 0.541 5.862 1.00 94.31 105 ASN A O 1
ATOM 834 N N . ILE A 1 106 ? 4.735 -1.371 4.749 1.00 93.19 106 ILE A N 1
ATOM 835 C CA . ILE A 1 106 ? 3.317 -1.155 4.418 1.00 93.19 106 ILE A CA 1
ATOM 836 C C . ILE A 1 106 ? 2.552 -2.478 4.639 1.00 93.19 106 ILE A C 1
ATOM 838 O O . ILE A 1 106 ? 2.012 -3.068 3.690 1.00 93.19 106 ILE A O 1
ATOM 842 N N . PRO A 1 107 ? 2.514 -2.971 5.892 1.00 90.88 107 PRO A N 1
ATOM 843 C CA . PRO A 1 107 ? 1.989 -4.295 6.185 1.00 90.88 107 PRO A CA 1
ATOM 844 C C . PRO A 1 107 ? 0.523 -4.427 5.746 1.00 90.88 107 PRO A C 1
ATOM 846 O O . PRO A 1 107 ? -0.249 -3.464 5.855 1.00 90.88 107 PRO A O 1
ATOM 849 N N . PRO A 1 108 ? 0.109 -5.606 5.248 1.00 86.75 108 PRO A N 1
ATOM 850 C CA . PRO A 1 108 ? -1.298 -5.888 5.010 1.00 86.75 108 PRO A CA 1
ATOM 851 C C . PRO A 1 108 ? -2.095 -5.904 6.309 1.00 86.75 108 PRO A C 1
ATOM 853 O O . PRO A 1 108 ? -1.547 -5.987 7.409 1.00 86.75 108 PRO A O 1
ATOM 856 N N . PHE A 1 109 ? -3.417 -5.862 6.176 1.00 77.38 109 PHE A N 1
ATOM 857 C CA . PHE A 1 109 ? -4.301 -6.019 7.317 1.00 77.38 109 PHE A CA 1
ATOM 858 C C . PHE A 1 109 ? -4.099 -7.371 8.003 1.00 77.38 109 PHE A C 1
ATOM 860 O O . PHE A 1 109 ? -4.080 -8.423 7.365 1.00 77.38 109 PHE A O 1
ATOM 867 N N . GLN A 1 110 ? -3.974 -7.321 9.327 1.00 71.06 110 GLN A N 1
ATOM 868 C CA . GLN A 1 110 ? -3.721 -8.480 10.186 1.00 71.06 110 GLN A CA 1
ATOM 869 C C . GLN A 1 110 ? -4.959 -8.886 11.003 1.00 71.06 110 GLN A C 1
ATOM 871 O O . GLN A 1 110 ? -4.838 -9.586 12.004 1.00 71.06 110 GLN A O 1
ATOM 876 N N . GLY A 1 111 ? -6.157 -8.450 10.600 1.00 68.25 111 GLY A N 1
ATOM 877 C CA . GLY A 1 111 ? -7.376 -8.624 11.390 1.00 68.25 111 GLY A CA 1
ATOM 878 C C . GLY A 1 111 ? -7.693 -7.408 12.260 1.00 68.25 111 GLY A C 1
ATOM 879 O O . GLY A 1 111 ? -6.888 -6.483 12.405 1.00 68.25 111 GLY A O 1
ATOM 880 N N . ALA A 1 112 ? -8.887 -7.414 12.859 1.00 60.91 112 ALA A N 1
ATOM 881 C CA . ALA A 1 112 ? -9.243 -6.477 13.917 1.00 60.91 112 ALA A CA 1
ATOM 882 C C . ALA A 1 112 ? -8.400 -6.796 15.158 1.00 60.91 112 ALA A C 1
ATOM 884 O O . ALA A 1 112 ? -8.840 -7.492 16.071 1.00 60.91 112 ALA A O 1
ATOM 885 N N . MET A 1 113 ? -7.161 -6.311 15.181 1.00 56.97 113 MET A N 1
ATOM 886 C CA . MET A 1 113 ? -6.397 -6.270 16.414 1.00 56.97 113 MET A CA 1
ATOM 887 C C . MET A 1 113 ? -7.149 -5.321 17.348 1.00 56.97 113 MET A C 1
ATOM 889 O O . MET A 1 113 ? -7.425 -4.187 16.942 1.00 56.97 113 MET A O 1
ATOM 893 N N . PRO A 1 114 ? -7.533 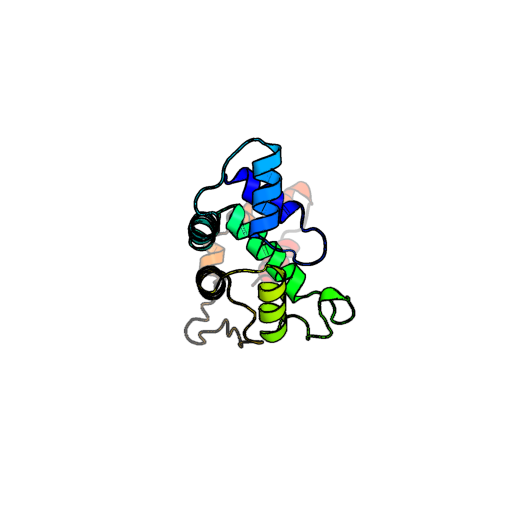-5.743 18.564 1.00 57.34 114 PRO A N 1
ATOM 894 C CA . PRO A 1 114 ? -8.114 -4.828 19.527 1.00 57.34 114 PRO A CA 1
ATOM 895 C C . PRO A 1 114 ? -7.068 -3.751 19.823 1.00 57.34 114 PRO A C 1
ATOM 897 O O . PRO A 1 114 ? -6.129 -3.964 20.588 1.00 57.34 114 PRO A O 1
ATOM 900 N N . VAL A 1 115 ? -7.209 -2.588 19.185 1.00 56.34 115 VAL A N 1
ATOM 901 C CA . VAL A 1 115 ? -6.452 -1.392 19.542 1.00 56.34 115 VAL A CA 1
ATOM 902 C C . VAL A 1 115 ? -7.068 -0.903 20.841 1.00 56.34 115 VAL A C 1
ATOM 904 O O . VAL A 1 115 ? -7.980 -0.078 20.863 1.00 56.34 115 VAL A O 1
ATOM 907 N N . ILE A 1 116 ? -6.621 -1.491 21.947 1.00 60.88 116 ILE A N 1
ATOM 908 C CA . ILE A 1 116 ? -6.977 -1.028 23.280 1.00 60.88 116 ILE A CA 1
ATOM 909 C C . ILE A 1 116 ? -6.226 0.287 23.481 1.00 60.88 116 ILE A C 1
ATOM 911 O O . ILE A 1 116 ? -5.093 0.312 23.956 1.00 60.88 116 ILE A O 1
ATOM 915 N N . ILE A 1 117 ? -6.859 1.401 23.111 1.00 57.12 117 ILE A N 1
ATOM 916 C CA . ILE A 1 117 ? -6.466 2.731 23.585 1.00 57.12 117 ILE A CA 1
ATOM 917 C C . ILE A 1 117 ? -6.945 2.831 25.034 1.00 57.12 117 ILE A C 1
ATOM 919 O O . ILE A 1 117 ? -7.943 3.470 25.333 1.00 57.12 117 ILE A O 1
ATOM 923 N N . ASN A 1 118 ? -6.309 2.087 25.929 1.00 53.88 118 ASN A N 1
ATOM 924 C CA . ASN A 1 118 ? -6.538 2.168 27.362 1.00 53.88 118 ASN A CA 1
ATOM 925 C C . ASN A 1 118 ? -5.344 1.511 28.045 1.00 53.88 118 ASN A C 1
ATOM 927 O O . ASN A 1 118 ? -5.274 0.289 28.139 1.00 53.88 118 ASN A O 1
ATOM 931 N N . ASP A 1 119 ? -4.419 2.320 28.550 1.00 58.88 119 ASP A N 1
ATOM 932 C CA . ASP A 1 119 ? -3.746 1.946 29.786 1.00 58.88 119 ASP A CA 1
ATOM 933 C C . ASP A 1 119 ? -4.669 2.437 30.914 1.00 58.88 119 ASP A C 1
ATOM 935 O O . ASP A 1 119 ? -4.740 3.647 31.148 1.00 58.88 119 ASP A O 1
ATOM 939 N N . PRO A 1 120 ? -5.409 1.553 31.613 1.00 58.38 120 PRO A N 1
ATOM 940 C CA . PRO A 1 120 ? -6.290 1.954 32.710 1.00 58.38 120 PRO A CA 1
ATOM 941 C C . PRO A 1 120 ? -5.539 2.688 33.832 1.00 58.38 120 PRO A C 1
ATOM 943 O O . PRO A 1 120 ? -6.159 3.358 34.652 1.00 58.38 120 PRO A O 1
ATOM 946 N N . ARG A 1 121 ? -4.202 2.579 33.874 1.00 57.88 121 ARG A N 1
ATOM 947 C CA . ARG A 1 121 ? -3.327 3.278 34.824 1.00 57.88 121 ARG A CA 1
ATOM 948 C C . ARG A 1 121 ? -2.963 4.697 34.370 1.00 57.88 121 ARG A C 1
ATOM 950 O O . ARG A 1 121 ? -2.383 5.446 35.152 1.00 57.88 121 ARG A O 1
ATOM 957 N N . GLN A 1 122 ? -3.289 5.071 33.131 1.00 59.41 122 GLN A N 1
ATOM 958 C CA . GLN A 1 122 ? -3.011 6.380 32.529 1.00 59.41 122 GLN A CA 1
ATOM 959 C C . GLN A 1 122 ? -4.271 7.134 32.101 1.00 59.41 122 GLN A C 1
ATOM 961 O O . GLN A 1 122 ? -4.154 8.112 31.361 1.00 59.41 122 GLN A O 1
ATOM 966 N N . ILE A 1 123 ? -5.458 6.749 32.586 1.00 58.44 123 ILE A N 1
ATOM 967 C CA . ILE A 1 123 ? -6.634 7.627 32.527 1.00 58.44 123 ILE A CA 1
ATOM 968 C C . ILE A 1 123 ? -6.322 8.845 33.404 1.00 58.44 123 ILE A C 1
ATOM 970 O O . ILE A 1 123 ? -6.621 8.895 34.594 1.00 58.44 123 ILE A O 1
ATOM 974 N N . ARG A 1 124 ? -5.616 9.811 32.823 1.00 62.62 124 ARG A N 1
ATOM 975 C CA . ARG A 1 124 ? -5.454 11.141 33.378 1.00 62.62 124 ARG A CA 1
ATOM 976 C C . ARG A 1 124 ? -6.678 11.910 32.942 1.00 62.62 124 ARG A C 1
ATOM 978 O O . ARG A 1 124 ? -6.976 11.972 31.751 1.00 62.62 124 ARG A O 1
ATOM 985 N N . ASP A 1 125 ? -7.363 12.488 33.914 1.00 68.00 125 ASP A N 1
ATOM 986 C CA . ASP A 1 125 ? -8.344 13.517 33.634 1.00 68.00 125 ASP A CA 1
ATOM 987 C C . ASP A 1 125 ? -7.620 14.663 32.909 1.00 68.00 125 ASP A C 1
ATOM 989 O O . ASP A 1 125 ? -6.811 15.392 33.488 1.00 68.00 125 ASP A O 1
ATOM 993 N N . TRP A 1 126 ? -7.797 14.725 31.591 1.00 65.62 126 TRP A N 1
ATOM 994 C CA . TRP A 1 126 ? -7.140 15.701 30.725 1.00 65.62 126 TRP A CA 1
ATOM 995 C C . TRP A 1 126 ? -7.816 17.072 30.824 1.00 65.62 126 TRP A C 1
ATOM 997 O O . TRP A 1 126 ? -7.279 18.054 30.311 1.00 65.62 126 TRP A O 1
ATOM 1007 N N . TYR A 1 127 ? -8.954 17.151 31.522 1.00 64.62 127 TYR A N 1
ATOM 1008 C CA . TYR A 1 127 ? -9.738 18.359 31.704 1.00 64.62 127 TYR A CA 1
ATOM 1009 C C . TYR A 1 127 ? -10.021 18.617 33.187 1.00 64.62 127 TYR A C 1
ATOM 1011 O O . TYR A 1 127 ? -11.146 18.578 33.667 1.00 64.62 127 TYR A O 1
ATOM 1019 N N . THR A 1 128 ? -8.964 18.930 33.933 1.00 77.00 128 THR A N 1
ATOM 1020 C CA . THR A 1 128 ? -9.101 19.299 35.348 1.00 77.00 128 THR A CA 1
ATOM 1021 C C . THR A 1 128 ? -9.546 20.754 35.524 1.00 77.00 128 THR A C 1
ATOM 1023 O O . THR A 1 128 ? -9.239 21.627 34.706 1.00 77.00 128 THR A O 1
ATOM 1026 N N . LEU A 1 129 ? -10.168 21.064 36.667 1.00 70.81 129 LEU A N 1
ATOM 1027 C CA . LEU A 1 129 ? -10.481 22.445 37.071 1.00 70.81 129 LEU A CA 1
ATOM 1028 C C . LEU A 1 129 ? -9.246 23.364 37.058 1.00 70.81 129 LEU A C 1
ATOM 1030 O O . LEU A 1 129 ? -9.347 24.553 36.751 1.00 70.81 129 LEU A O 1
ATOM 1034 N N . ASP A 1 130 ? -8.069 22.824 37.378 1.00 73.25 130 ASP A N 1
ATOM 1035 C CA . ASP A 1 130 ? -6.808 23.565 37.348 1.00 73.25 130 ASP A CA 1
ATOM 1036 C C . ASP A 1 130 ? -6.342 23.865 35.911 1.00 73.25 130 ASP A C 1
ATOM 1038 O O . ASP A 1 130 ? -5.916 24.983 35.614 1.00 73.25 130 ASP A O 1
ATOM 1042 N N . PHE A 1 131 ? -6.509 22.909 34.988 1.00 76.25 131 PHE A N 1
ATOM 1043 C CA . PHE A 1 131 ? -6.292 23.129 33.556 1.00 76.25 131 PHE A CA 1
ATOM 1044 C C . PHE A 1 131 ? -7.240 24.209 33.012 1.00 76.25 131 PHE A C 1
ATOM 1046 O O . PHE A 1 131 ? -6.784 25.140 32.349 1.00 76.25 131 PHE A O 1
ATOM 1053 N N . ARG A 1 132 ? -8.534 24.171 33.368 1.00 71.56 132 ARG A N 1
ATOM 1054 C CA . ARG A 1 132 ? -9.522 25.201 32.984 1.00 71.56 132 ARG A CA 1
ATOM 1055 C C . ARG A 1 132 ? -9.119 26.595 33.472 1.00 71.56 132 ARG A C 1
ATOM 1057 O O . ARG A 1 132 ? -9.124 27.541 32.687 1.00 71.56 132 ARG A O 1
ATOM 1064 N N . LYS A 1 133 ? -8.719 26.729 34.743 1.00 73.06 133 LYS A N 1
ATOM 1065 C CA . LYS A 1 133 ? -8.255 28.008 35.315 1.00 73.06 133 LYS A CA 1
ATOM 1066 C C . LYS A 1 133 ? -7.038 28.561 34.571 1.00 73.06 133 LYS A C 1
ATOM 1068 O O . LYS A 1 133 ? -6.982 29.761 34.311 1.00 73.06 133 LYS A O 1
ATOM 1073 N N . ARG A 1 134 ? -6.089 27.694 34.199 1.00 75.00 134 ARG A N 1
ATOM 1074 C CA . ARG A 1 134 ? -4.883 28.074 33.445 1.00 75.00 134 ARG A CA 1
ATOM 1075 C C . ARG A 1 134 ? -5.162 28.395 31.972 1.00 75.00 134 ARG A C 1
ATOM 1077 O O . ARG A 1 134 ? -4.495 29.258 31.410 1.00 75.00 134 ARG A O 1
ATOM 1084 N N . HIS A 1 135 ? -6.167 27.765 31.365 1.00 70.62 135 HIS A N 1
ATOM 1085 C CA . HIS A 1 135 ? -6.512 27.902 29.945 1.00 70.62 135 HIS A CA 1
ATOM 1086 C C . HIS A 1 135 ? -7.830 28.665 29.708 1.00 70.62 135 HIS A C 1
ATOM 1088 O O . HIS A 1 135 ? -8.569 28.393 28.765 1.00 70.62 135 HIS A O 1
ATOM 1094 N N . ASN A 1 136 ? -8.092 29.693 30.520 1.00 73.69 136 ASN A N 1
ATOM 1095 C CA . ASN A 1 136 ? -9.285 30.548 30.440 1.00 73.69 136 ASN A CA 1
ATOM 1096 C C . ASN A 1 136 ? -9.212 31.648 29.350 1.00 73.69 136 ASN A C 1
ATOM 1098 O O . ASN A 1 136 ? -10.021 32.577 29.332 1.00 73.69 136 ASN A O 1
ATOM 1102 N N . PHE A 1 137 ? -8.215 31.584 28.461 1.00 76.06 137 PHE A N 1
ATOM 1103 C CA . PHE A 1 137 ? -7.852 32.674 27.544 1.00 76.06 137 PHE A CA 1
ATOM 1104 C C . PHE A 1 137 ? -9.024 33.141 26.669 1.00 76.06 137 PHE A C 1
ATOM 1106 O O . PHE A 1 137 ? -9.308 34.335 26.587 1.00 76.06 137 PHE A O 1
ATOM 1113 N N . TYR A 1 138 ? -9.741 32.199 26.053 1.00 75.12 138 TYR A N 1
ATOM 1114 C CA . TYR A 1 138 ? -10.854 32.523 25.158 1.00 75.12 138 TYR A CA 1
ATOM 1115 C C . TYR A 1 138 ? -12.159 32.793 25.904 1.00 75.12 138 TYR A C 1
ATOM 1117 O O . TYR A 1 138 ? -12.963 33.607 25.456 1.00 75.12 138 TYR A O 1
ATOM 1125 N N . TRP A 1 139 ? -12.368 32.160 27.057 1.00 82.56 139 TRP A N 1
ATOM 1126 C CA . TRP A 1 139 ? -13.631 32.263 27.784 1.00 82.56 139 TRP A CA 1
ATOM 1127 C C . TRP A 1 139 ? -13.887 33.669 28.327 1.00 82.56 139 TRP A C 1
ATOM 1129 O O . TRP A 1 139 ? -15.009 34.155 28.232 1.00 82.56 139 TRP A O 1
ATOM 1139 N N . THR A 1 140 ? -12.851 34.377 28.786 1.00 81.81 140 THR A N 1
ATOM 1140 C CA . THR A 1 140 ? -12.976 35.791 29.181 1.00 81.81 140 THR A CA 1
ATOM 1141 C C . THR A 1 140 ? -13.525 36.648 28.038 1.00 81.81 140 THR A C 1
ATOM 1143 O O . THR A 1 140 ? -14.385 37.497 28.255 1.00 81.81 140 THR A O 1
ATOM 1146 N N . LYS A 1 141 ? -13.078 36.388 26.802 1.00 84.62 141 LYS A N 1
ATOM 1147 C CA . LYS A 1 141 ? -13.536 37.109 25.607 1.00 84.62 141 LYS A CA 1
ATOM 1148 C C . LYS A 1 141 ? -14.929 36.698 25.156 1.00 84.62 141 LYS A C 1
ATOM 1150 O O . LYS A 1 141 ? -15.708 37.552 24.743 1.00 84.62 141 LYS A O 1
ATOM 1155 N N . VAL A 1 142 ? -15.269 35.420 25.288 1.00 82.50 142 VAL A N 1
ATOM 1156 C CA . VAL A 1 142 ? -16.630 34.935 25.036 1.00 82.50 142 VAL A CA 1
ATOM 1157 C C . VAL A 1 142 ? -17.610 35.551 26.034 1.00 82.50 142 VAL A C 1
ATOM 1159 O O . VAL A 1 142 ? -18.648 36.053 25.619 1.00 82.50 142 VAL A O 1
ATOM 1162 N N . ARG A 1 143 ? -17.269 35.592 27.325 1.00 84.88 143 ARG A N 1
ATOM 1163 C CA . ARG A 1 143 ? -18.091 36.224 28.364 1.00 84.88 143 ARG A CA 1
ATOM 1164 C C . ARG A 1 143 ? -18.355 37.697 28.063 1.00 84.88 143 ARG A C 1
ATOM 1166 O O . ARG A 1 143 ? -19.512 38.095 27.992 1.00 84.88 143 ARG A O 1
ATOM 1173 N N . GLU A 1 144 ? -17.295 38.461 27.803 1.00 85.12 144 GLU A N 1
ATOM 1174 C CA . GLU A 1 144 ? -17.383 39.881 27.443 1.00 85.12 144 GLU A CA 1
ATOM 1175 C C . GLU A 1 144 ? -18.304 40.089 26.228 1.00 85.12 144 GLU A C 1
ATOM 1177 O O . GLU A 1 144 ? -19.168 40.962 26.242 1.00 85.12 144 GLU A O 1
ATOM 1182 N N . PHE A 1 145 ? -18.195 39.245 25.198 1.00 88.88 145 PHE A N 1
ATOM 1183 C CA . PHE A 1 145 ? -19.074 39.287 24.026 1.00 88.88 145 PHE A CA 1
ATOM 1184 C C . PHE A 1 145 ? -20.544 38.967 24.356 1.00 88.88 145 PHE A C 1
ATOM 1186 O O . PHE A 1 145 ? -21.452 39.640 23.859 1.00 88.88 145 PHE A O 1
ATOM 1193 N N . LEU A 1 146 ? -20.803 37.954 25.188 1.00 86.50 146 LEU A N 1
ATOM 1194 C CA . LEU A 1 146 ? -22.164 37.568 25.577 1.00 86.50 146 LEU A CA 1
ATOM 1195 C C . LEU A 1 146 ? -22.851 38.661 26.411 1.00 86.50 146 LEU A C 1
ATOM 1197 O O . LEU A 1 146 ? -24.035 38.930 26.202 1.00 86.50 146 LEU A O 1
ATOM 1201 N N . GLU A 1 147 ? -22.104 39.321 27.294 1.00 87.12 147 GLU A N 1
ATOM 1202 C CA . GLU A 1 147 ? -22.590 40.434 28.117 1.00 87.12 147 GLU A CA 1
ATOM 1203 C C . GLU A 1 147 ? -22.832 41.687 27.263 1.00 87.12 147 GLU A C 1
ATOM 1205 O O . GLU A 1 147 ? -23.928 42.245 27.262 1.00 87.12 147 GLU A O 1
ATOM 1210 N N . THR A 1 148 ? -21.833 42.110 26.485 1.00 85.69 148 THR A N 1
ATOM 1211 C CA . THR A 1 148 ? -21.853 43.414 25.798 1.00 85.69 148 THR A CA 1
ATOM 1212 C C . THR A 1 148 ? -22.601 43.401 24.469 1.00 85.69 148 THR A C 1
ATOM 1214 O O . THR A 1 148 ? -23.320 44.346 24.156 1.00 85.69 148 THR A O 1
ATOM 1217 N N . THR A 1 149 ? -22.442 42.344 23.668 1.00 85.12 149 THR A N 1
ATOM 1218 C CA . THR A 1 149 ? -22.960 42.297 22.290 1.00 85.12 149 THR A CA 1
ATOM 1219 C C . THR A 1 149 ? -24.292 41.565 22.208 1.00 85.12 149 THR A C 1
ATOM 1221 O O . THR A 1 149 ? -25.153 41.918 21.403 1.00 85.12 149 THR A O 1
ATOM 1224 N N . ARG A 1 150 ? -24.480 40.527 23.030 1.00 84.31 150 ARG A N 1
ATOM 1225 C CA . ARG A 1 150 ? -25.729 39.751 23.068 1.00 84.31 150 ARG A CA 1
ATOM 1226 C C . ARG A 1 150 ? -26.671 40.173 24.195 1.00 84.31 150 ARG A C 1
ATOM 1228 O O . ARG A 1 150 ? -27.820 39.738 24.179 1.00 84.31 150 ARG A O 1
ATOM 1235 N N . GLY A 1 151 ? -26.219 41.011 25.133 1.00 84.44 151 GLY A N 1
ATOM 1236 C CA . GLY A 1 151 ? -27.040 41.511 26.239 1.00 84.44 151 GLY A CA 1
ATOM 1237 C C . GLY A 1 151 ? -27.561 40.400 27.151 1.00 84.44 151 GLY A C 1
ATOM 1238 O O . GLY A 1 151 ? -28.639 40.530 27.734 1.00 84.44 151 GLY A O 1
ATOM 1239 N N . ILE A 1 152 ? -26.851 39.270 27.223 1.00 86.38 152 ILE A N 1
ATOM 1240 C CA . ILE A 1 152 ? -27.275 38.134 28.037 1.00 86.38 152 ILE A CA 1
ATOM 1241 C C . ILE A 1 152 ? -27.068 38.489 29.508 1.00 86.38 152 ILE A C 1
ATOM 1243 O O . ILE A 1 152 ? -26.018 38.992 29.900 1.00 86.38 152 ILE A O 1
ATOM 1247 N N . LYS A 1 153 ? -28.087 38.214 30.328 1.00 86.44 153 LYS A N 1
ATOM 1248 C CA . LYS A 1 153 ? -28.042 38.460 31.772 1.00 86.44 153 LYS A CA 1
ATOM 1249 C C . LYS A 1 153 ? -26.953 37.621 32.436 1.00 86.44 153 LYS A C 1
ATOM 1251 O O . LYS A 1 153 ? -26.783 36.446 32.110 1.00 86.44 153 LYS A O 1
ATOM 1256 N N . GLU A 1 154 ? -26.295 38.212 33.424 1.00 82.12 154 GLU A N 1
ATOM 1257 C CA . GLU A 1 154 ? -25.188 37.601 34.161 1.00 82.12 154 GLU A CA 1
ATOM 1258 C C . GLU A 1 154 ? -25.551 36.231 34.761 1.00 82.12 154 GLU A C 1
ATOM 1260 O O . GLU A 1 154 ? -24.774 35.286 34.646 1.00 82.12 154 GLU A O 1
ATOM 1265 N N . ASP A 1 155 ? -26.770 36.070 35.284 1.00 82.62 155 ASP A N 1
ATOM 1266 C CA . ASP A 1 155 ? -27.254 34.795 35.836 1.00 82.62 155 ASP A CA 1
ATOM 1267 C C . ASP A 1 155 ? -27.275 33.662 34.800 1.00 82.62 155 ASP A C 1
ATOM 1269 O O . ASP A 1 155 ? -26.910 32.523 35.097 1.00 82.62 155 ASP A O 1
ATOM 1273 N N . ALA A 1 156 ? -27.650 33.969 33.556 1.00 81.69 156 ALA A N 1
ATOM 1274 C CA . ALA A 1 156 ? -27.660 32.986 32.478 1.00 81.69 156 ALA A CA 1
ATOM 1275 C C . ALA A 1 156 ? -26.229 32.604 32.068 1.00 81.69 156 ALA A C 1
ATOM 1277 O O . ALA A 1 156 ? -25.947 31.433 31.822 1.00 81.69 156 ALA A O 1
ATOM 1278 N N . ILE A 1 157 ? -25.296 33.555 32.075 1.00 80.12 157 ILE A N 1
ATOM 1279 C CA . ILE A 1 157 ? -23.876 33.297 31.790 1.00 80.12 157 ILE A CA 1
ATOM 1280 C C . ILE A 1 157 ? -23.235 32.470 32.912 1.00 80.12 157 ILE A C 1
ATOM 1282 O O . ILE A 1 157 ? -22.478 31.535 32.648 1.00 80.12 157 ILE A O 1
ATOM 1286 N N . ASN A 1 158 ? -23.582 32.754 34.166 1.00 81.75 158 ASN A N 1
ATOM 1287 C CA . ASN A 1 158 ? -23.153 31.969 35.321 1.00 81.75 158 ASN A CA 1
ATOM 1288 C C . ASN A 1 158 ? -23.729 30.542 35.290 1.00 81.75 158 ASN A C 1
ATOM 1290 O O . ASN A 1 158 ? -23.032 29.604 35.670 1.00 81.75 158 ASN A O 1
ATOM 1294 N N . SER A 1 159 ? -24.938 30.345 34.754 1.00 79.00 159 SER A N 1
ATOM 1295 C CA . SER A 1 159 ? -25.489 28.999 34.541 1.00 79.00 159 SER A CA 1
ATOM 1296 C C . SER A 1 159 ? -24.723 28.200 33.476 1.00 79.00 159 SER A C 1
ATOM 1298 O O . SER A 1 159 ? -24.490 27.010 33.663 1.00 79.00 159 SER A O 1
ATOM 1300 N N . ILE A 1 160 ? -24.239 28.852 32.408 1.00 76.69 160 ILE A N 1
ATOM 1301 C CA . ILE A 1 160 ? -23.379 28.218 31.390 1.00 76.69 160 ILE A CA 1
ATOM 1302 C C . ILE A 1 160 ? -22.035 27.808 32.007 1.00 76.69 160 ILE A C 1
ATOM 1304 O O . ILE A 1 160 ? -21.525 26.724 31.719 1.00 76.69 160 ILE A O 1
ATOM 1308 N N . ASN A 1 161 ? -21.482 28.651 32.887 1.00 71.75 161 ASN A N 1
ATOM 1309 C CA . ASN A 1 161 ? -20.262 28.333 33.628 1.00 71.75 161 ASN A CA 1
ATOM 1310 C C . ASN A 1 161 ? -20.409 27.075 34.487 1.00 71.75 161 ASN A C 1
ATOM 1312 O O . ASN A 1 161 ? -19.493 26.256 34.468 1.00 71.75 161 ASN A O 1
ATOM 1316 N N . ALA A 1 162 ? -21.539 26.954 35.191 1.00 69.62 162 ALA A N 1
ATOM 1317 C CA . ALA A 1 162 ? -21.840 25.856 36.105 1.00 69.62 162 ALA A CA 1
ATOM 1318 C C . ALA A 1 162 ? -22.256 24.558 35.394 1.00 69.62 162 ALA A C 1
ATOM 1320 O O . ALA A 1 162 ? -22.047 23.482 35.932 1.00 69.62 162 ALA A O 1
ATOM 1321 N N . ALA A 1 163 ? -22.849 24.642 34.199 1.00 64.25 163 ALA A N 1
ATOM 1322 C CA . ALA A 1 163 ? -23.224 23.470 33.398 1.00 64.25 163 ALA A CA 1
ATOM 1323 C C . ALA A 1 163 ? -22.054 22.874 32.593 1.00 64.25 163 ALA A C 1
ATOM 1325 O O . ALA A 1 163 ? -22.192 21.801 32.013 1.00 64.25 163 ALA A O 1
ATOM 1326 N N . SER A 1 164 ? -20.935 23.597 32.514 1.00 59.62 164 SER A N 1
ATOM 1327 C CA . SER A 1 164 ? -19.696 23.138 31.872 1.00 59.62 164 SER A CA 1
ATOM 1328 C C . SER A 1 164 ? -18.659 22.628 32.891 1.00 59.62 164 SER A C 1
ATOM 1330 O O . SER A 1 164 ? -17.517 22.384 32.499 1.00 59.62 164 SER A O 1
ATOM 1332 N N . ASP A 1 165 ? -19.038 22.543 34.175 1.00 53.75 165 ASP A N 1
ATOM 1333 C CA . ASP A 1 165 ? -18.329 21.843 35.263 1.00 53.75 165 ASP A CA 1
ATOM 1334 C C . ASP A 1 165 ? -18.880 20.416 35.423 1.00 53.75 165 ASP A C 1
ATOM 1336 O O . ASP A 1 165 ? -18.076 19.518 35.759 1.00 53.75 165 ASP A O 1
#

Sequence (165 aa):
MEDHLLNALSGMTGAPTPLIRAIQFYADGAGDTLREPSDELCRHISAGSNDPVRKLLHTHLGRWDWEADTVPWTQGTEANTLERRARIYQLLEIDDTLRKALDENIPPFQGAMPVIINDPRQIRDWYTLDFRKRHNFYWTKVREFLETTRGIKEDAINSINAASD

Foldseek 3Di:
DVVLLVQLLVVPPDAQAQRVVSSVVSCVVVVHDDDPVLVVLLCQLPDDPPRPSVVSVLVVLQVQQQDDLPPVQQVNDDHQDPSSSVSSCVRNVDDPSSVVSCCVRNNTDPPPDPPPPDPVVPPDPPDDPVVCVVPCVCVVVVVCCCCPVVVDDPVVVVVVVVVVD

pLDDT: mean 86.13, std 11.89, range [53.75, 97.75]